Protein AF-C7P2K4-F1 (afdb_monomer_lite)

Structure (mmCIF, N/CA/C/O backbone):
data_AF-C7P2K4-F1
#
_entry.id   AF-C7P2K4-F1
#
loop_
_atom_site.group_PDB
_atom_site.id
_atom_site.type_symbol
_atom_site.label_atom_id
_atom_site.label_alt_id
_atom_site.label_comp_id
_atom_site.label_asym_id
_atom_site.label_entity_id
_atom_site.label_seq_id
_atom_site.pdbx_PDB_ins_code
_atom_site.Cartn_x
_atom_site.Cartn_y
_atom_site.Cartn_z
_atom_site.occupancy
_atom_site.B_iso_or_equiv
_atom_site.auth_seq_id
_atom_site.auth_comp_id
_atom_site.auth_asym_id
_atom_site.auth_atom_id
_atom_site.pdbx_PDB_model_num
ATOM 1 N N . MET A 1 1 ? 17.440 11.334 -5.272 1.00 51.00 1 MET A N 1
ATOM 2 C CA . MET A 1 1 ? 17.224 11.524 -3.820 1.00 51.00 1 MET A CA 1
ATOM 3 C C . MET A 1 1 ? 15.882 12.184 -3.496 1.00 51.00 1 MET A C 1
ATOM 5 O O . MET A 1 1 ? 15.295 11.785 -2.506 1.00 51.00 1 MET A O 1
ATOM 9 N N . GLU A 1 2 ? 15.327 13.106 -4.302 1.00 54.75 2 GLU A N 1
ATOM 10 C CA . GLU A 1 2 ? 13.958 13.624 -4.052 1.00 54.75 2 GLU A CA 1
ATOM 11 C C . GLU A 1 2 ? 12.848 12.575 -4.247 1.00 54.75 2 GLU A C 1
ATOM 13 O O . GLU A 1 2 ? 11.933 12.487 -3.433 1.00 54.75 2 GLU A O 1
ATOM 18 N N . SER A 1 3 ? 12.954 11.726 -5.274 1.00 54.62 3 SER A N 1
ATOM 19 C CA . SER A 1 3 ? 11.932 10.715 -5.598 1.00 54.62 3 SER A CA 1
ATOM 20 C C . SER A 1 3 ? 11.747 9.640 -4.522 1.00 54.62 3 SER A C 1
ATOM 22 O O . SER A 1 3 ? 10.672 9.059 -4.400 1.00 54.62 3 SER A O 1
ATOM 24 N N . GLU A 1 4 ? 12.797 9.360 -3.754 1.00 57.72 4 GLU A N 1
ATOM 25 C CA . GLU A 1 4 ? 12.817 8.313 -2.729 1.00 57.72 4 GLU A CA 1
ATOM 26 C C . GLU A 1 4 ? 12.033 8.751 -1.484 1.00 57.72 4 GLU A C 1
ATOM 28 O O . GLU A 1 4 ? 11.215 7.995 -0.961 1.00 57.72 4 GLU A O 1
ATOM 33 N N . ASN A 1 5 ? 12.166 10.027 -1.105 1.00 65.00 5 ASN A N 1
ATOM 34 C CA . ASN A 1 5 ? 11.389 10.636 -0.026 1.00 65.00 5 ASN A CA 1
ATOM 35 C C . ASN A 1 5 ? 9.896 10.734 -0.368 1.00 65.00 5 ASN A C 1
ATOM 37 O O . ASN A 1 5 ? 9.055 10.487 0.494 1.00 65.00 5 ASN A O 1
ATOM 41 N N . SER A 1 6 ? 9.544 11.035 -1.622 1.00 70.12 6 SER A N 1
ATOM 42 C CA . SER A 1 6 ? 8.140 11.063 -2.057 1.00 70.12 6 SER A CA 1
ATOM 43 C C . SER A 1 6 ? 7.498 9.675 -2.023 1.00 70.12 6 SER A C 1
ATOM 45 O O . SER A 1 6 ? 6.344 9.539 -1.621 1.00 70.12 6 SER A O 1
ATOM 47 N N . TYR A 1 7 ? 8.246 8.634 -2.397 1.00 74.12 7 TYR A N 1
ATOM 48 C CA . TYR A 1 7 ? 7.750 7.257 -2.380 1.00 74.12 7 TYR A CA 1
ATOM 49 C C . TYR A 1 7 ? 7.522 6.758 -0.947 1.00 74.12 7 TYR A C 1
ATOM 51 O O . TYR A 1 7 ? 6.481 6.176 -0.641 1.00 74.12 7 TYR A O 1
ATOM 59 N N . LEU A 1 8 ? 8.458 7.057 -0.043 1.00 78.75 8 LEU A N 1
ATOM 60 C CA . LEU A 1 8 ? 8.324 6.757 1.382 1.00 78.75 8 LEU A CA 1
ATOM 61 C C . LEU A 1 8 ? 7.167 7.525 2.029 1.00 78.75 8 LEU A C 1
ATOM 63 O O . LEU A 1 8 ? 6.442 6.952 2.840 1.00 78.75 8 LEU A O 1
ATOM 67 N N . ALA A 1 9 ? 6.936 8.783 1.644 1.00 79.12 9 ALA A N 1
ATOM 68 C CA . ALA A 1 9 ? 5.804 9.566 2.135 1.00 79.12 9 ALA A CA 1
ATOM 69 C C . ALA A 1 9 ? 4.458 8.931 1.751 1.00 79.12 9 ALA A C 1
ATOM 71 O O . ALA A 1 9 ? 3.585 8.788 2.604 1.00 79.12 9 ALA A O 1
ATOM 72 N N . ILE A 1 10 ? 4.310 8.474 0.502 1.00 81.00 10 ILE A N 1
ATOM 73 C CA . ILE A 1 10 ? 3.096 7.784 0.034 1.00 81.00 10 ILE A CA 1
ATOM 74 C C . ILE A 1 10 ? 2.865 6.497 0.831 1.00 81.00 10 ILE A C 1
ATOM 76 O O . ILE A 1 10 ? 1.763 6.264 1.325 1.00 81.00 10 ILE A O 1
ATOM 80 N N . ILE A 1 11 ? 3.912 5.686 1.007 1.00 80.56 11 ILE A N 1
ATOM 81 C CA . ILE A 1 11 ? 3.840 4.449 1.795 1.00 80.56 11 ILE A CA 1
ATOM 82 C C . ILE A 1 11 ? 3.439 4.749 3.247 1.00 80.56 11 ILE A C 1
ATOM 84 O O . ILE A 1 11 ? 2.583 4.066 3.802 1.00 80.56 11 ILE A O 1
ATOM 88 N N . THR A 1 12 ? 4.006 5.797 3.845 1.00 84.62 12 THR A N 1
ATOM 89 C CA . THR A 1 12 ? 3.732 6.198 5.235 1.00 84.62 12 THR A CA 1
ATOM 90 C C . THR A 1 12 ? 2.289 6.667 5.426 1.00 84.62 12 THR A C 1
ATOM 92 O O . THR A 1 12 ? 1.661 6.336 6.433 1.00 84.62 12 THR A O 1
ATOM 95 N N . VAL A 1 13 ? 1.733 7.396 4.453 1.00 82.69 13 VAL A N 1
ATOM 96 C CA . VAL A 1 13 ? 0.325 7.825 4.469 1.00 82.69 13 VAL A CA 1
ATOM 97 C C . VAL A 1 13 ? -0.608 6.620 4.359 1.00 82.69 13 VAL A C 1
ATOM 99 O O . VAL A 1 13 ? -1.534 6.496 5.157 1.00 82.69 13 VAL A O 1
ATOM 102 N N . LEU A 1 14 ? -0.340 5.697 3.431 1.00 80.75 14 LEU A N 1
ATOM 103 C CA . LEU A 1 14 ? -1.136 4.476 3.274 1.00 80.75 14 LEU A CA 1
ATOM 104 C C . LEU A 1 14 ? -1.093 3.601 4.536 1.00 80.75 14 LEU A C 1
ATOM 106 O O . LEU A 1 14 ? -2.136 3.155 5.009 1.00 80.75 14 LEU A O 1
ATOM 110 N N . LEU A 1 15 ? 0.092 3.417 5.127 1.00 81.81 15 LEU A N 1
ATOM 111 C CA . LEU A 1 15 ? 0.263 2.694 6.391 1.00 81.81 15 LEU A CA 1
ATOM 112 C C . LEU A 1 15 ? -0.471 3.368 7.551 1.00 81.81 15 LEU A C 1
ATOM 114 O O . LEU A 1 15 ? -1.076 2.668 8.359 1.00 81.81 15 LEU A O 1
ATOM 118 N N . SER A 1 16 ? -0.456 4.703 7.631 1.00 79.56 16 SER A N 1
ATOM 119 C CA . SER A 1 16 ? -1.217 5.432 8.654 1.00 79.56 16 SER A CA 1
ATOM 120 C C . SER A 1 16 ? -2.714 5.200 8.518 1.00 79.56 16 SER A C 1
ATOM 122 O O . SER A 1 16 ? -3.359 4.964 9.529 1.00 79.56 16 SER A O 1
ATOM 124 N N . ILE A 1 17 ? -3.262 5.215 7.299 1.00 78.44 17 ILE A N 1
ATOM 125 C CA . ILE A 1 17 ? -4.694 4.976 7.057 1.00 78.44 17 ILE A CA 1
ATOM 126 C C . ILE A 1 17 ? -5.087 3.559 7.493 1.00 78.44 17 ILE A C 1
ATOM 128 O O . ILE A 1 17 ? -6.048 3.402 8.240 1.00 78.44 17 ILE A O 1
ATOM 132 N N . ILE A 1 18 ? -4.303 2.550 7.102 1.00 74.06 18 ILE A N 1
ATOM 133 C CA . ILE A 1 18 ? -4.524 1.148 7.497 1.00 74.06 18 ILE A CA 1
ATOM 134 C C . ILE A 1 18 ? -4.411 0.986 9.020 1.00 74.06 18 ILE A C 1
ATOM 136 O O . ILE A 1 18 ? -5.214 0.305 9.648 1.00 74.06 18 ILE A O 1
ATOM 140 N N . THR A 1 19 ? -3.428 1.637 9.644 1.00 76.06 19 THR A N 1
ATOM 141 C CA . THR A 1 19 ? -3.255 1.591 11.104 1.00 76.06 19 THR A CA 1
ATOM 142 C C . THR A 1 19 ? -4.426 2.265 11.820 1.00 76.06 19 THR A C 1
ATOM 144 O O . THR A 1 19 ? -4.892 1.759 12.837 1.00 76.06 19 THR A O 1
ATOM 147 N N . LEU A 1 20 ? -4.934 3.378 11.284 1.00 71.31 20 LEU A N 1
ATOM 148 C CA . LEU A 1 20 ? -6.098 4.074 11.828 1.00 71.31 20 LEU A CA 1
ATOM 149 C C . LEU A 1 20 ? -7.359 3.204 11.753 1.00 71.31 20 LEU A C 1
ATOM 151 O O . LEU A 1 20 ? -8.135 3.200 12.700 1.00 71.31 20 LEU A O 1
ATOM 155 N N . GLU A 1 21 ? -7.533 2.447 10.666 1.00 67.44 21 GLU A N 1
ATOM 156 C CA . GLU A 1 21 ? -8.620 1.474 10.499 1.00 67.44 21 GLU A CA 1
ATOM 157 C C . GLU A 1 21 ? -8.536 0.336 11.528 1.00 67.44 21 GLU A C 1
ATOM 159 O O . GLU A 1 21 ? -9.544 -0.017 12.132 1.00 67.44 21 GLU A O 1
ATOM 164 N N . ILE A 1 22 ? -7.337 -0.211 11.764 1.00 67.44 22 ILE A N 1
ATOM 165 C CA . ILE A 1 22 ? -7.128 -1.360 12.661 1.00 67.44 22 ILE A CA 1
ATOM 166 C C . ILE A 1 22 ? -7.289 -0.986 14.140 1.00 67.44 22 ILE A C 1
ATOM 168 O O . ILE A 1 22 ? -7.798 -1.786 14.920 1.00 67.44 22 ILE A O 1
ATOM 172 N N . V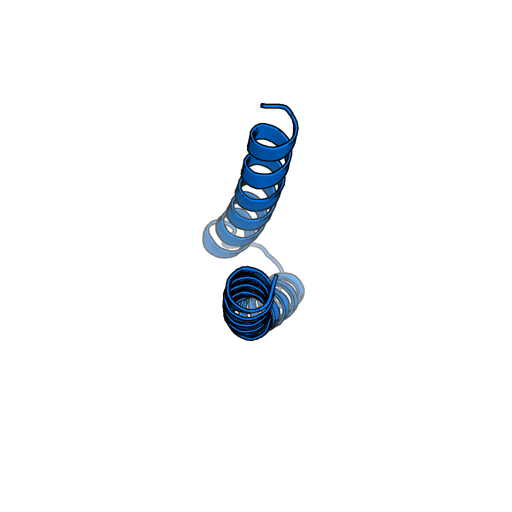AL A 1 23 ? -6.801 0.190 14.549 1.00 68.06 23 VAL A N 1
ATOM 173 C CA . VAL A 1 23 ? -6.693 0.568 15.974 1.00 68.06 23 VAL A CA 1
ATOM 174 C C . VAL A 1 23 ? -7.942 1.294 16.480 1.0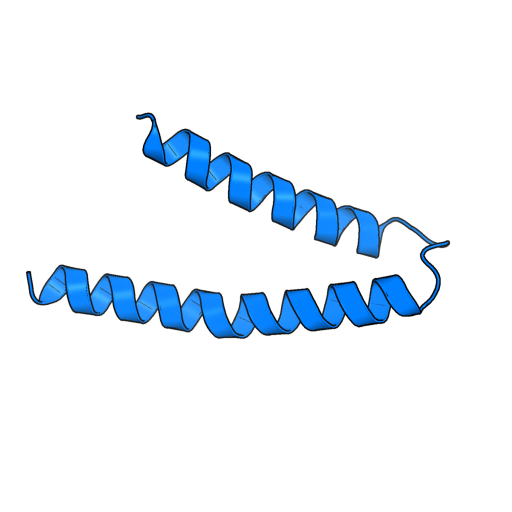0 68.06 23 VAL A C 1
ATOM 176 O O . VAL A 1 23 ? -8.169 1.386 17.686 1.00 68.06 23 VAL A O 1
ATOM 179 N N . SER A 1 24 ? -8.771 1.828 15.586 1.00 59.88 24 SER A N 1
ATOM 180 C CA . SER A 1 24 ? -9.980 2.534 15.987 1.00 59.88 24 SER A CA 1
ATOM 181 C C . SER A 1 24 ? -11.142 1.552 16.179 1.00 59.88 24 SER A C 1
ATOM 183 O O . SER A 1 24 ? -11.935 1.293 15.276 1.00 59.88 24 SER A O 1
ATOM 185 N N . ASP A 1 25 ? -11.314 1.098 17.424 1.00 57.38 25 ASP A N 1
ATOM 186 C CA . ASP A 1 25 ? -12.506 0.381 17.921 1.00 57.38 25 ASP A CA 1
ATOM 187 C C . ASP A 1 25 ? -13.825 1.177 17.731 1.00 57.38 25 ASP A C 1
ATOM 189 O O . ASP A 1 25 ? -14.913 0.690 18.031 1.00 57.38 25 ASP A O 1
ATOM 193 N N . SER A 1 26 ? -13.750 2.432 17.262 1.00 55.44 26 SER A N 1
ATOM 194 C CA . SER A 1 26 ? -14.871 3.364 17.067 1.00 55.44 26 SER A CA 1
ATOM 195 C C . SER A 1 26 ? -15.025 3.875 15.631 1.00 55.44 26 SER A C 1
ATOM 197 O O . SER A 1 26 ? -15.834 4.776 15.392 1.00 55.44 26 SER A O 1
ATOM 199 N N . THR A 1 27 ? -14.293 3.335 14.652 1.00 56.62 27 THR A N 1
ATOM 200 C CA . THR A 1 27 ? -14.510 3.728 13.253 1.00 56.62 27 THR A CA 1
ATOM 201 C C . THR A 1 27 ? -15.816 3.103 12.793 1.00 56.62 27 THR A C 1
ATOM 203 O O . THR A 1 27 ? -15.879 1.916 12.499 1.00 56.62 27 THR A O 1
ATOM 206 N N . SER A 1 28 ? -16.882 3.909 12.790 1.00 59.41 28 SER A N 1
ATOM 207 C CA . SER A 1 28 ? -18.191 3.606 12.199 1.00 59.41 28 SER A CA 1
ATOM 208 C C . SER A 1 28 ? -18.029 2.700 10.979 1.00 59.41 28 SER A C 1
ATOM 210 O O . SER A 1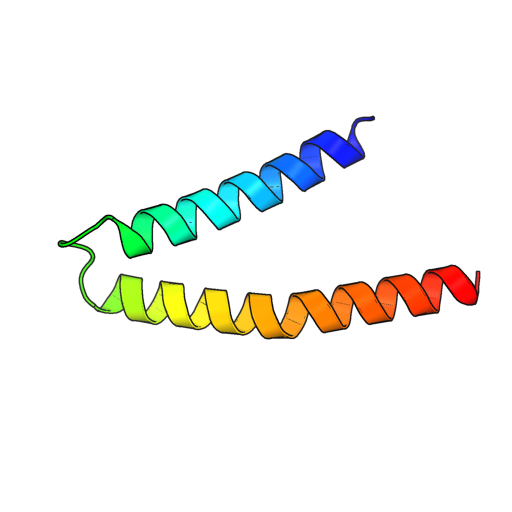 28 ? -17.219 3.057 10.130 1.00 59.41 28 SER A O 1
ATOM 212 N N . GLY A 1 29 ? -18.775 1.593 10.871 1.00 66.94 29 GLY A N 1
ATOM 213 C CA . GLY A 1 29 ? -18.572 0.540 9.853 1.00 66.94 29 GLY A CA 1
ATOM 214 C C . GLY A 1 29 ? -18.294 1.025 8.421 1.00 66.94 29 GLY A C 1
ATOM 215 O O . GLY A 1 29 ? -17.529 0.398 7.707 1.00 66.94 29 GLY A O 1
ATOM 216 N N . LEU A 1 30 ? -18.776 2.213 8.045 1.00 65.94 30 LEU A N 1
ATOM 217 C CA . LEU A 1 30 ? -18.396 2.925 6.817 1.00 65.94 30 LEU A CA 1
ATOM 218 C C . LEU A 1 30 ? -16.881 3.110 6.604 1.00 65.94 30 LEU A C 1
ATOM 220 O O . LEU A 1 30 ? -16.412 2.984 5.481 1.00 65.94 30 LEU A O 1
ATOM 224 N N . PHE A 1 31 ? -16.100 3.422 7.637 1.00 70.38 31 PHE A N 1
ATOM 225 C CA . PHE A 1 31 ? -14.646 3.572 7.522 1.00 70.38 31 PHE A CA 1
ATOM 226 C C . PHE A 1 31 ? -13.935 2.231 7.366 1.00 70.38 31 PHE A C 1
ATOM 228 O O . PHE A 1 31 ? -12.932 2.173 6.665 1.00 70.38 31 PHE A O 1
ATOM 235 N N . GLN A 1 32 ? -14.460 1.172 7.977 1.00 72.44 32 GLN A N 1
ATOM 236 C CA . GLN A 1 32 ? -13.953 -0.187 7.802 1.00 72.44 32 GLN A CA 1
ATOM 237 C C . GLN A 1 32 ? -14.303 -0.723 6.403 1.00 72.44 32 GLN A C 1
ATOM 239 O O . GLN A 1 32 ? -13.472 -1.326 5.731 1.00 72.44 32 GLN A O 1
ATOM 244 N N . ASP A 1 33 ? -15.499 -0.421 5.899 1.00 75.06 33 ASP A N 1
ATOM 245 C CA . ASP A 1 33 ? -15.912 -0.775 4.539 1.00 75.06 33 ASP A CA 1
ATOM 246 C C . ASP A 1 33 ? -15.104 -0.001 3.484 1.00 75.06 33 ASP A C 1
ATOM 248 O O . ASP A 1 33 ? -14.644 -0.575 2.498 1.00 75.06 33 ASP A O 1
ATOM 252 N N . ILE A 1 34 ? -14.871 1.299 3.692 1.00 79.38 34 ILE A N 1
ATOM 253 C CA . ILE A 1 34 ? -14.062 2.122 2.780 1.00 79.38 34 ILE A CA 1
ATOM 254 C C . ILE A 1 34 ? -12.575 1.752 2.879 1.00 79.38 34 ILE A C 1
ATOM 256 O O . ILE A 1 34 ? -11.914 1.630 1.848 1.00 79.38 34 ILE A O 1
ATOM 260 N N . GLY A 1 35 ? -12.050 1.556 4.091 1.00 75.75 35 GLY A N 1
ATOM 261 C CA . GLY A 1 35 ? -10.665 1.156 4.345 1.00 75.75 35 GLY A CA 1
ATOM 262 C C . GLY A 1 35 ? -10.342 -0.190 3.706 1.00 75.75 35 GLY A C 1
ATOM 263 O O . GLY A 1 35 ? -9.431 -0.276 2.879 1.00 75.75 35 GLY A O 1
ATOM 264 N N . SER A 1 36 ? -11.183 -1.197 3.946 1.00 77.38 36 SER A N 1
ATOM 265 C CA . SER A 1 36 ? -11.054 -2.512 3.317 1.00 77.38 36 SER A CA 1
ATOM 266 C C . SER A 1 36 ? -11.188 -2.461 1.790 1.00 77.38 36 SER A C 1
ATOM 268 O O . SER A 1 36 ? -10.389 -3.086 1.090 1.00 77.38 36 SER A O 1
ATOM 270 N N . ALA A 1 37 ? -12.117 -1.673 1.237 1.00 80.75 37 ALA A N 1
ATOM 271 C CA . ALA A 1 37 ? -12.251 -1.510 -0.212 1.00 80.75 37 ALA A CA 1
ATOM 272 C C . ALA A 1 37 ? -11.003 -0.869 -0.847 1.00 80.75 37 ALA A C 1
ATOM 274 O O . ALA A 1 37 ? -10.530 -1.325 -1.893 1.00 80.75 37 ALA A O 1
ATOM 275 N N . ILE A 1 38 ? -10.432 0.155 -0.206 1.00 81.06 38 ILE A N 1
ATOM 276 C CA . ILE A 1 38 ? -9.186 0.793 -0.651 1.00 81.06 38 ILE A CA 1
ATOM 277 C C . ILE A 1 38 ? -8.011 -0.181 -0.518 1.00 81.06 38 ILE A C 1
ATOM 279 O O . ILE A 1 38 ? -7.206 -0.284 -1.442 1.00 81.06 38 ILE A O 1
ATOM 283 N N . ALA A 1 39 ? -7.923 -0.939 0.576 1.00 78.50 39 ALA A N 1
ATOM 284 C CA . ALA A 1 39 ? -6.877 -1.937 0.778 1.00 78.50 39 ALA A CA 1
ATOM 285 C C . ALA A 1 39 ? -6.908 -3.022 -0.311 1.00 78.50 39 ALA A C 1
ATOM 287 O O . ALA A 1 39 ? -5.865 -3.358 -0.872 1.00 78.50 39 ALA A O 1
ATOM 288 N N . ILE A 1 40 ? -8.096 -3.512 -0.682 1.00 82.81 40 ILE A N 1
ATOM 289 C CA . ILE A 1 40 ? -8.276 -4.468 -1.785 1.00 82.81 40 ILE A CA 1
ATOM 290 C C . ILE A 1 40 ? -7.828 -3.854 -3.117 1.00 82.81 40 ILE A C 1
ATOM 292 O O . ILE A 1 40 ? -7.103 -4.498 -3.877 1.00 82.81 40 ILE A O 1
ATOM 296 N N . LEU A 1 41 ? -8.207 -2.604 -3.399 1.00 79.94 41 LEU A N 1
ATOM 297 C CA . LEU A 1 41 ? -7.772 -1.912 -4.615 1.00 79.94 41 LEU A CA 1
ATOM 298 C C . LEU A 1 41 ? -6.252 -1.753 -4.671 1.00 79.94 41 LEU A C 1
ATOM 300 O O . LEU A 1 41 ? -5.655 -2.008 -5.714 1.00 79.94 41 LEU A O 1
ATOM 304 N N . VAL A 1 42 ? -5.609 -1.388 -3.561 1.00 83.75 42 VAL A N 1
ATOM 305 C CA . VAL A 1 42 ? -4.147 -1.288 -3.481 1.00 83.75 42 VAL A CA 1
ATOM 306 C C . VAL A 1 42 ? -3.505 -2.659 -3.691 1.00 83.75 42 VAL A C 1
ATOM 308 O O . VAL A 1 42 ? -2.584 -2.768 -4.496 1.00 83.75 42 VAL A O 1
ATOM 311 N N . LEU A 1 43 ? -4.015 -3.717 -3.056 1.00 80.94 43 LEU A N 1
ATOM 312 C CA . LEU A 1 43 ? -3.505 -5.081 -3.228 1.00 80.94 43 LEU A CA 1
ATOM 313 C C . LEU A 1 43 ? -3.618 -5.596 -4.668 1.00 80.94 43 LEU A C 1
ATOM 315 O O . LEU A 1 43 ? -2.799 -6.415 -5.070 1.00 80.94 43 LEU A O 1
ATOM 319 N N . LEU A 1 44 ? -4.589 -5.121 -5.451 1.00 79.44 44 LEU A N 1
ATOM 320 C CA . LEU A 1 44 ? -4.750 -5.494 -6.861 1.00 79.44 44 LEU A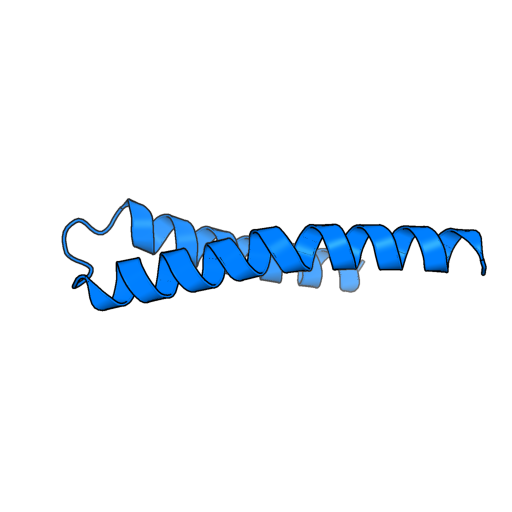 CA 1
ATOM 321 C C . LEU A 1 44 ? -3.933 -4.610 -7.811 1.00 79.44 44 LEU A C 1
ATOM 323 O O . LEU A 1 44 ? -3.295 -5.109 -8.738 1.00 79.44 44 LEU A O 1
ATOM 327 N N . ILE A 1 45 ? -3.938 -3.296 -7.593 1.00 81.81 45 ILE A N 1
ATOM 328 C CA . ILE A 1 45 ? -3.302 -2.326 -8.493 1.00 81.81 45 ILE A CA 1
ATOM 329 C C . ILE A 1 45 ? -1.783 -2.314 -8.306 1.00 81.81 45 ILE A C 1
ATOM 331 O O . ILE A 1 45 ? -1.050 -2.231 -9.290 1.00 81.81 45 ILE A O 1
ATOM 335 N N . LEU A 1 46 ? -1.291 -2.432 -7.070 1.00 81.94 46 LEU A N 1
ATOM 336 C CA . LEU A 1 46 ? 0.138 -2.412 -6.757 1.00 81.94 46 LEU A CA 1
ATOM 337 C C . LEU A 1 46 ? 0.938 -3.510 -7.491 1.00 81.94 46 LEU A C 1
ATOM 339 O O . LEU A 1 46 ? 1.941 -3.162 -8.118 1.00 81.94 46 LEU A O 1
ATOM 343 N N . PRO A 1 47 ? 0.541 -4.801 -7.489 1.00 78.88 47 PRO A N 1
ATOM 344 C CA . PRO A 1 47 ? 1.269 -5.827 -8.232 1.00 78.88 47 PRO A CA 1
ATOM 345 C C . PRO A 1 47 ? 1.182 -5.613 -9.744 1.00 78.88 47 PRO A C 1
ATOM 347 O O . PRO A 1 47 ? 2.192 -5.782 -10.421 1.00 78.88 47 PRO A O 1
ATOM 350 N N . LEU A 1 48 ? 0.037 -5.174 -10.284 1.00 87.06 48 LEU A N 1
ATOM 351 C CA . LEU A 1 48 ? -0.073 -4.835 -11.708 1.00 87.06 48 LEU A CA 1
ATOM 352 C C . LEU A 1 48 ? 0.882 -3.700 -12.096 1.00 87.06 48 LEU A C 1
ATOM 354 O O . LEU A 1 48 ? 1.562 -3.783 -13.117 1.00 87.06 48 LEU A O 1
ATOM 358 N N . TYR A 1 49 ? 0.958 -2.659 -11.269 1.00 83.12 49 TYR A N 1
ATOM 359 C CA . TYR A 1 49 ? 1.860 -1.532 -11.473 1.00 83.12 49 TYR A CA 1
ATOM 360 C C . TYR A 1 49 ? 3.329 -1.961 -11.400 1.00 83.12 49 TYR A C 1
ATOM 36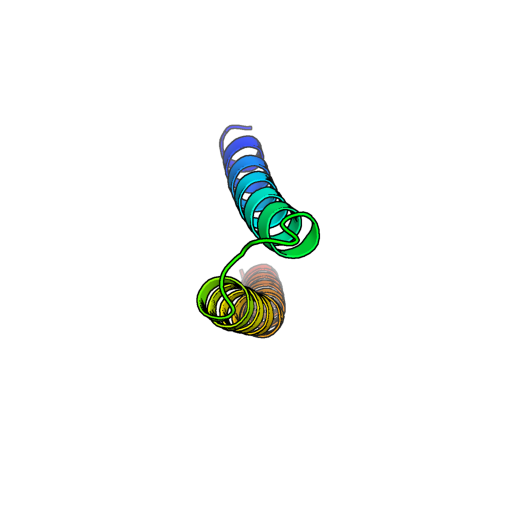2 O O . TYR A 1 49 ? 4.124 -1.578 -12.257 1.00 83.12 49 TYR A O 1
ATOM 370 N N . LEU A 1 50 ? 3.694 -2.789 -10.416 1.00 83.69 50 LEU A N 1
ATOM 371 C CA . LEU A 1 50 ? 5.049 -3.324 -10.280 1.00 83.69 50 LEU A CA 1
ATOM 372 C C . LEU A 1 50 ? 5.435 -4.199 -11.478 1.00 83.69 50 LEU A C 1
ATOM 374 O O . LEU A 1 50 ? 6.520 -4.021 -12.026 1.00 83.69 50 LEU A O 1
ATOM 378 N N . VAL A 1 51 ? 4.543 -5.086 -11.927 1.00 86.44 51 VAL A N 1
ATOM 379 C CA . VAL A 1 51 ? 4.759 -5.923 -13.116 1.00 86.44 51 VAL A CA 1
ATOM 380 C C . VAL A 1 51 ? 4.906 -5.057 -14.363 1.00 86.44 51 VAL A C 1
ATOM 382 O O . VAL A 1 51 ? 5.876 -5.217 -15.099 1.00 86.44 51 VAL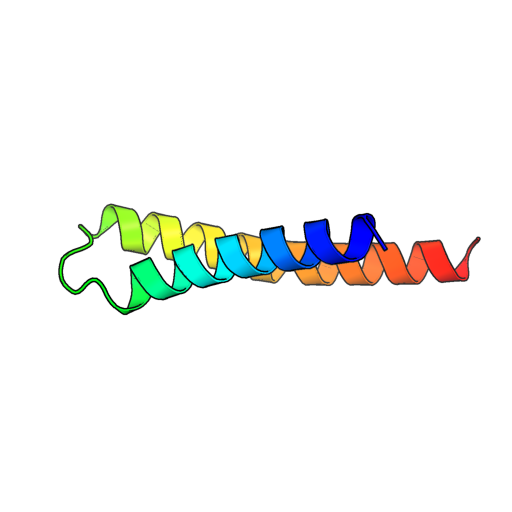 A O 1
ATOM 385 N N . GLY A 1 52 ? 4.007 -4.093 -14.578 1.00 86.56 52 GLY A N 1
ATOM 386 C CA . GLY A 1 52 ? 4.101 -3.156 -15.697 1.00 86.56 52 GLY A CA 1
ATOM 387 C C . GLY A 1 52 ? 5.419 -2.382 -15.686 1.00 86.56 52 GLY A C 1
ATOM 388 O O . GLY A 1 52 ? 6.104 -2.314 -16.702 1.00 86.56 52 GLY A O 1
ATOM 389 N N . ARG A 1 53 ? 5.834 -1.872 -14.522 1.00 84.38 53 ARG A N 1
ATOM 390 C CA . ARG A 1 53 ? 7.110 -1.170 -14.354 1.00 84.38 53 ARG A CA 1
ATOM 391 C C . ARG A 1 53 ? 8.313 -2.063 -14.663 1.00 84.38 53 ARG A C 1
ATOM 393 O O . ARG A 1 53 ? 9.240 -1.595 -15.317 1.00 84.38 53 ARG A O 1
ATOM 400 N N . ILE A 1 54 ? 8.303 -3.323 -14.225 1.00 86.69 54 ILE A N 1
ATOM 401 C CA . ILE A 1 54 ? 9.367 -4.293 -14.524 1.00 86.69 54 ILE A CA 1
ATOM 402 C C . ILE A 1 54 ? 9.435 -4.575 -16.029 1.00 86.69 54 ILE A C 1
ATOM 404 O O . ILE A 1 54 ? 10.519 -4.546 -16.603 1.00 86.69 54 ILE A O 1
ATOM 408 N N . VAL A 1 55 ? 8.292 -4.793 -16.683 1.00 86.88 55 VAL A N 1
ATOM 409 C CA . VAL A 1 55 ? 8.237 -5.044 -18.132 1.00 86.88 55 VAL A CA 1
ATOM 410 C C . VAL A 1 55 ? 8.745 -3.834 -18.916 1.00 86.88 55 VAL A C 1
ATOM 412 O O . VAL A 1 55 ? 9.602 -3.989 -19.780 1.00 86.88 55 VAL A O 1
ATOM 415 N N . TYR A 1 56 ? 8.295 -2.621 -18.583 1.00 83.00 56 TYR A N 1
ATOM 416 C CA . TYR A 1 56 ? 8.800 -1.396 -19.215 1.00 83.00 56 TYR A CA 1
ATOM 417 C C . TYR A 1 56 ? 10.302 -1.193 -18.989 1.00 83.00 56 TYR A C 1
ATOM 419 O O . TYR A 1 56 ? 11.002 -0.759 -19.897 1.00 83.00 56 TYR A O 1
ATOM 427 N N . SER A 1 57 ? 10.805 -1.549 -17.807 1.00 79.81 57 SER A N 1
ATOM 428 C CA . SER A 1 57 ? 12.230 -1.503 -17.469 1.00 79.81 57 SER A CA 1
ATOM 429 C C . SER A 1 57 ? 13.082 -2.545 -18.202 1.00 79.81 57 SER A C 1
ATOM 431 O O . SER A 1 57 ? 14.297 -2.394 -18.213 1.00 79.81 57 SER A O 1
ATOM 433 N N . MET A 1 58 ? 12.494 -3.621 -18.732 1.00 69.81 58 MET A N 1
ATOM 434 C CA . MET A 1 58 ? 13.220 -4.628 -19.519 1.00 69.81 58 MET A CA 1
ATOM 435 C C . MET A 1 58 ? 13.222 -4.321 -21.018 1.00 69.81 58 MET A C 1
ATOM 437 O O . MET A 1 58 ? 14.038 -4.876 -21.749 1.00 69.81 58 MET A O 1
ATOM 441 N N . VAL A 1 59 ? 12.277 -3.502 -21.484 1.00 69.75 59 VAL A N 1
ATOM 442 C CA . VAL A 1 59 ? 12.093 -3.186 -22.908 1.00 69.75 59 VAL A CA 1
ATOM 443 C C . VAL A 1 59 ? 12.783 -1.872 -23.307 1.00 69.75 59 VAL A C 1
ATOM 445 O O . VAL A 1 59 ? 13.067 -1.688 -24.489 1.00 69.75 59 VAL A O 1
ATOM 448 N N . GLY A 1 60 ? 13.057 -0.974 -22.353 1.00 49.94 60 GLY A N 1
ATOM 449 C CA . GLY A 1 60 ? 13.856 0.247 -22.550 1.00 49.94 60 GLY A CA 1
ATOM 450 C C . GLY A 1 60 ? 15.299 0.077 -22.103 1.00 49.94 60 GLY A C 1
ATOM 451 O O . GLY A 1 60 ? 16.173 0.680 -22.761 1.00 49.94 60 GLY A O 1
#

Radius of gyration: 15.08 Å; chains: 1; bounding box: 36×20×41 Å

pLDDT: mean 74.3, std 10.11, range [49.94, 87.06]

Sequence (60 aa):
MESENSYLAIITVLLSIITLEIVSDSTSGLFQDIGSAIAILVLLILPLYLVGRIVYSMVG

Secondary structure (DSSP, 8-state):
-HHHHHHHHHHHHHHHHHHHHHH-TT--HHHHHHHHHHHHHHHHHHHHHHHHHHHHHHH-

Foldseek 3Di:
DVVVVVVVVVVVVLVVLLVCLVPPPPPDVVSVVVNVVVVVVCVVVVVVVVVVVVVVVVVD

Organism: Halomicrobium mukohataei (strain ATCC 700874 / DSM 12286 / JCM 9738 / NCIMB 13541) (NCBI:txid485914)